Protein AF-A0A371JWG0-F1 (afdb_monomer_lite)

pLDDT: mean 76.01, std 17.45, range [32.31, 97.88]

Sequence (134 aa):
MPVPNQLTLPPDLLLQLWPAPTGPATDAIALAALAPERLDHLCQQATDQTHRAMEEARSLLDLALETLELQLSPDHQRRLLERADDELAAAQRWGTLAANARFCREQPALAQQLSGAADEARASHAGTRKRRAD

Radius of gyration: 19.95 Å; chains: 1; bounding box: 66×32×47 Å

Organism: NCBI:txid2293254

Secondary structure (DSSP, 8-state):
-PPPTTTTS-HHHHHHTSPPPS-HHHHHHHHHTS-HHHHHHHHHHHHHHHHHHHHHHHHHHHHHHHHHHTT--HHHHHHHHHHHHHHHHHHHHHHHHHHHHHHHHH-HHHHHHHHHHHHHHHHHHHHHHHTT--

Foldseek 3Di:
DDLPPLQPDDLVVVVVPVPPDPDLLVLLLNLLPHDLVSLVVLLVVLQVLLVVLQVQLVVLVVVLVVCVVVVDDPVVSVVSNVSSVVSNSSSVSSNSNSVSSVCCNVPSVVSVVSNVVVVVVVVVVVVVVVVVPD

Structure (mmCIF, N/CA/C/O backbone):
data_AF-A0A371JWG0-F1
#
_entry.id   AF-A0A371JWG0-F1
#
loop_
_atom_site.group_PDB
_atom_site.id
_atom_site.type_symbol
_atom_site.label_atom_id
_atom_site.label_alt_id
_atom_site.label_comp_id
_atom_site.label_asym_id
_atom_site.label_entity_id
_atom_site.label_seq_id
_atom_site.pdbx_PDB_ins_code
_atom_site.Cartn_x
_atom_site.Cartn_y
_atom_site.Cartn_z
_atom_site.occupancy
_atom_site.B_iso_or_equiv
_atom_site.auth_seq_id
_atom_site.auth_comp_id
_atom_site.auth_asym_id
_atom_site.auth_atom_id
_atom_site.pdbx_PDB_model_num
ATOM 1 N N . MET A 1 1 ? 28.785 -2.254 -9.603 1.00 32.31 1 MET A N 1
ATOM 2 C CA . MET A 1 1 ? 27.897 -2.149 -8.426 1.00 32.31 1 MET A CA 1
ATOM 3 C C . MET A 1 1 ? 26.979 -3.358 -8.445 1.00 32.31 1 MET A C 1
ATOM 5 O O . MET A 1 1 ? 26.302 -3.511 -9.455 1.00 32.31 1 MET A O 1
ATOM 9 N N . PRO A 1 2 ? 27.005 -4.265 -7.451 1.00 32.31 2 PRO A N 1
ATOM 10 C CA . PRO A 1 2 ? 26.087 -5.392 -7.457 1.00 32.31 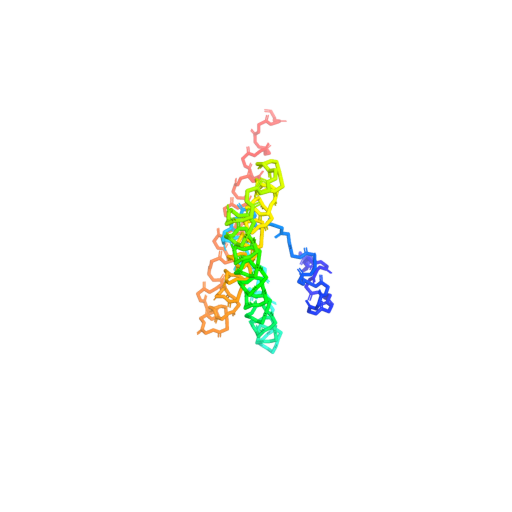2 PRO A CA 1
ATOM 11 C C . PRO A 1 2 ? 24.676 -4.846 -7.235 1.00 32.31 2 PRO A C 1
ATOM 13 O O . PRO A 1 2 ? 24.447 -4.034 -6.339 1.00 32.31 2 PRO A O 1
ATOM 16 N N . VAL A 1 3 ? 23.760 -5.264 -8.101 1.00 38.44 3 VAL A N 1
ATOM 17 C CA . VAL A 1 3 ? 22.317 -5.088 -7.945 1.00 38.44 3 VAL A CA 1
ATOM 18 C C . VAL A 1 3 ? 21.962 -5.502 -6.509 1.00 38.44 3 VAL A C 1
ATOM 20 O O . VAL A 1 3 ? 22.433 -6.564 -6.086 1.00 38.44 3 VAL A O 1
ATOM 23 N N . PRO A 1 4 ? 21.231 -4.693 -5.714 1.00 45.56 4 PRO A N 1
ATOM 24 C CA . PRO A 1 4 ? 20.901 -5.080 -4.349 1.00 45.56 4 PRO A CA 1
ATOM 25 C C . PRO A 1 4 ? 20.271 -6.471 -4.381 1.00 45.56 4 PRO A C 1
ATOM 27 O O . PRO A 1 4 ? 19.340 -6.718 -5.146 1.00 45.56 4 PRO A O 1
ATOM 30 N N . ASN A 1 5 ? 20.801 -7.376 -3.553 1.00 48.41 5 ASN A N 1
ATOM 31 C CA . ASN A 1 5 ? 20.481 -8.812 -3.499 1.00 48.41 5 ASN A CA 1
ATOM 32 C C . ASN A 1 5 ? 18.989 -9.110 -3.210 1.00 48.41 5 ASN A C 1
ATOM 34 O O . ASN A 1 5 ? 18.584 -10.257 -3.090 1.00 48.41 5 ASN A O 1
ATOM 38 N N . GLN A 1 6 ? 18.176 -8.061 -3.061 1.00 50.84 6 GLN A N 1
ATOM 39 C CA . GLN A 1 6 ? 16.724 -8.092 -2.955 1.00 50.84 6 GLN A CA 1
ATOM 40 C C . GLN A 1 6 ? 16.053 -8.266 -4.325 1.00 50.84 6 GLN A C 1
ATOM 42 O O . GLN A 1 6 ? 15.029 -8.930 -4.423 1.00 50.84 6 GLN A O 1
ATOM 47 N N . LEU A 1 7 ? 16.649 -7.755 -5.409 1.00 53.56 7 LEU A N 1
ATOM 48 C CA . LEU A 1 7 ? 16.080 -7.842 -6.759 1.00 53.56 7 LEU A CA 1
ATOM 49 C C . LEU A 1 7 ? 16.165 -9.256 -7.355 1.00 53.56 7 LEU A C 1
ATOM 51 O O . LEU A 1 7 ? 15.571 -9.512 -8.394 1.00 53.56 7 LEU A O 1
ATOM 55 N N . THR A 1 8 ? 16.837 -10.204 -6.705 1.00 55.72 8 THR A N 1
ATOM 56 C CA . THR A 1 8 ? 16.840 -11.635 -7.061 1.00 55.72 8 THR A CA 1
ATOM 57 C C . THR A 1 8 ? 15.827 -12.458 -6.264 1.00 55.72 8 THR A C 1
ATOM 59 O O . THR A 1 8 ? 15.644 -13.637 -6.558 1.00 55.72 8 THR A O 1
ATOM 62 N N . LEU A 1 9 ? 15.146 -11.863 -5.280 1.00 61.84 9 LEU A N 1
ATOM 63 C CA . LEU A 1 9 ? 14.186 -12.581 -4.448 1.00 61.84 9 LEU A CA 1
ATOM 64 C C . LEU A 1 9 ? 12.871 -12.854 -5.199 1.00 61.84 9 LEU A C 1
ATOM 66 O O . LEU A 1 9 ? 12.481 -12.073 -6.077 1.00 61.84 9 LEU A O 1
ATOM 70 N N . PRO A 1 10 ? 12.158 -13.936 -4.838 1.00 60.84 10 PRO A N 1
ATOM 71 C CA . PRO A 1 10 ? 10.792 -14.163 -5.290 1.00 60.84 10 PRO A CA 1
ATOM 72 C C . PRO A 1 10 ? 9.917 -12.925 -5.034 1.00 60.84 10 PRO A C 1
ATOM 74 O O . PRO A 1 10 ? 10.121 -12.260 -4.015 1.00 60.84 10 PRO A O 1
ATOM 77 N N . PRO A 1 11 ? 8.945 -12.614 -5.910 1.00 61.03 11 PRO A N 1
ATOM 78 C CA . PRO A 1 11 ? 8.065 -11.451 -5.756 1.00 61.03 11 PRO A CA 1
ATOM 79 C C . PRO A 1 11 ? 7.416 -11.373 -4.367 1.00 61.03 11 PRO A C 1
ATOM 81 O O . PRO A 1 11 ? 7.405 -10.312 -3.757 1.00 61.03 11 PRO A O 1
ATOM 84 N N . ASP A 1 12 ? 7.000 -12.516 -3.820 1.00 58.25 12 ASP A N 1
ATOM 85 C CA . ASP A 1 12 ? 6.378 -12.615 -2.494 1.00 58.25 12 ASP A CA 1
ATOM 86 C C . ASP A 1 12 ? 7.321 -12.195 -1.356 1.00 58.25 12 ASP A C 1
ATOM 88 O O . ASP A 1 12 ? 6.920 -11.529 -0.403 1.00 58.25 12 ASP A O 1
ATOM 92 N N . LEU A 1 13 ? 8.604 -12.552 -1.468 1.00 59.16 13 LEU A N 1
ATOM 93 C CA . LEU A 1 13 ? 9.646 -12.175 -0.511 1.00 59.16 13 LEU A CA 1
ATOM 94 C C . LEU A 1 13 ? 10.072 -10.719 -0.692 1.00 59.16 13 LEU A C 1
ATOM 96 O O . LEU A 1 13 ? 10.354 -10.045 0.294 1.00 59.16 13 LEU A O 1
ATOM 100 N N . LEU A 1 14 ? 10.077 -10.221 -1.930 1.00 64.19 14 LEU A N 1
ATOM 101 C CA . LEU A 1 14 ? 10.252 -8.799 -2.219 1.00 64.19 14 LEU A CA 1
ATOM 102 C C . LEU A 1 14 ? 9.143 -7.962 -1.592 1.00 64.19 14 LEU A C 1
ATOM 104 O O . LEU A 1 14 ? 9.450 -6.904 -1.069 1.00 64.19 14 LEU A O 1
ATOM 108 N N . LEU A 1 15 ? 7.896 -8.439 -1.599 1.00 62.38 15 LEU A N 1
ATOM 109 C CA . LEU A 1 15 ? 6.761 -7.771 -0.959 1.00 62.38 15 LEU A CA 1
ATOM 110 C C . LEU A 1 15 ? 6.880 -7.784 0.571 1.00 62.38 15 LEU A C 1
ATOM 112 O O . LEU A 1 15 ? 6.664 -6.758 1.205 1.00 62.38 15 LEU A O 1
ATOM 116 N N . GLN A 1 16 ? 7.261 -8.915 1.174 1.00 60.62 16 GLN A N 1
ATOM 117 C CA . GLN A 1 16 ? 7.440 -9.013 2.632 1.00 60.62 16 GLN A CA 1
ATOM 118 C C . GLN A 1 16 ? 8.623 -8.194 3.155 1.00 60.62 16 GLN A C 1
ATOM 120 O O . GLN A 1 16 ? 8.591 -7.700 4.280 1.00 60.62 16 GLN A O 1
ATOM 125 N N . LEU A 1 17 ? 9.679 -8.085 2.352 1.00 59.81 17 LEU A N 1
ATOM 126 C CA . LEU A 1 17 ? 10.899 -7.358 2.692 1.00 59.81 17 LEU A CA 1
ATOM 127 C C . LEU A 1 17 ? 10.920 -5.954 2.101 1.00 59.81 17 LEU A C 1
ATOM 129 O O . LEU A 1 17 ? 11.916 -5.251 2.295 1.00 59.81 17 LEU A O 1
ATOM 133 N N . TRP A 1 18 ? 9.858 -5.551 1.391 1.00 62.50 18 TRP A N 1
ATOM 134 C CA . TRP A 1 18 ? 9.756 -4.205 0.862 1.00 62.50 18 TRP A CA 1
ATOM 135 C C . TRP A 1 18 ? 9.765 -3.269 2.066 1.00 62.50 18 TRP A C 1
ATOM 137 O O . TRP A 1 18 ? 8.859 -3.345 2.904 1.00 62.50 18 TRP A O 1
ATOM 147 N N . PRO A 1 19 ? 10.822 -2.457 2.236 1.00 54.06 19 PRO A N 1
ATOM 148 C CA . PRO A 1 19 ? 10.949 -1.643 3.426 1.00 54.06 19 PRO A CA 1
ATOM 149 C C . PRO A 1 19 ? 9.718 -0.746 3.532 1.00 54.06 19 PRO A C 1
ATOM 151 O O . PRO A 1 19 ? 9.226 -0.247 2.519 1.00 54.06 19 PRO A O 1
ATOM 154 N N . ALA A 1 20 ? 9.231 -0.530 4.758 1.00 50.69 20 ALA A N 1
ATOM 155 C CA . ALA A 1 20 ? 8.257 0.523 5.007 1.00 50.69 20 ALA A CA 1
ATOM 156 C C . ALA A 1 20 ? 8.805 1.804 4.351 1.00 50.69 20 ALA A C 1
ATOM 158 O O . ALA A 1 20 ? 9.923 2.216 4.691 1.00 50.69 20 ALA A O 1
ATOM 159 N N . PRO A 1 21 ? 8.109 2.366 3.349 1.00 50.28 21 PRO A N 1
ATOM 160 C CA . PRO A 1 21 ? 8.709 3.343 2.466 1.00 50.28 21 PRO A CA 1
ATOM 161 C C . PRO A 1 21 ? 9.104 4.563 3.287 1.00 50.28 21 PRO A C 1
ATOM 163 O O . PRO A 1 21 ? 8.262 5.249 3.860 1.00 50.28 21 PRO A O 1
ATOM 166 N N . THR A 1 22 ? 10.403 4.856 3.332 1.00 49.00 22 THR A N 1
ATOM 167 C CA . THR A 1 22 ? 10.907 6.131 3.862 1.00 49.00 22 THR A CA 1
ATOM 168 C C . THR A 1 22 ? 10.572 7.300 2.924 1.00 49.00 22 THR A C 1
ATOM 170 O O . THR A 1 22 ? 10.808 8.453 3.273 1.00 49.00 22 THR A O 1
ATOM 173 N N . GLY A 1 23 ? 9.982 7.011 1.754 1.00 51.12 23 GLY A N 1
ATOM 174 C CA . GLY A 1 23 ? 9.351 7.962 0.844 1.00 51.12 23 GLY A CA 1
ATOM 175 C C . GLY A 1 23 ? 9.036 7.345 -0.533 1.00 51.12 23 GLY A C 1
ATOM 176 O O . GLY A 1 23 ? 9.695 6.384 -0.933 1.00 51.12 23 GLY A O 1
ATOM 177 N N . PRO A 1 24 ? 8.082 7.915 -1.296 1.00 53.62 24 PRO A N 1
ATOM 178 C CA . PRO A 1 24 ? 7.612 7.374 -2.582 1.00 53.62 24 PRO A CA 1
ATOM 179 C C . PRO A 1 24 ? 8.690 7.328 -3.680 1.00 53.62 24 PRO A C 1
ATOM 181 O O . PRO A 1 24 ? 8.608 6.516 -4.597 1.00 53.62 24 PRO A O 1
ATOM 184 N N . ALA A 1 25 ? 9.727 8.168 -3.581 1.00 54.12 25 ALA A N 1
ATOM 185 C CA . ALA A 1 25 ? 10.825 8.214 -4.547 1.00 54.12 25 ALA A CA 1
ATOM 186 C C . ALA A 1 25 ? 11.795 7.023 -4.426 1.00 54.12 25 ALA A C 1
ATOM 188 O O . ALA A 1 25 ? 12.424 6.643 -5.409 1.00 54.12 25 ALA A O 1
ATOM 189 N N . THR A 1 26 ? 11.923 6.424 -3.238 1.00 58.44 26 THR A N 1
ATOM 190 C CA . THR A 1 26 ? 12.856 5.311 -3.000 1.00 58.44 26 THR A CA 1
ATOM 191 C C . THR A 1 26 ? 12.365 4.021 -3.658 1.00 58.44 26 THR A C 1
ATOM 193 O O . THR A 1 26 ? 13.174 3.239 -4.158 1.00 58.44 26 THR A O 1
ATOM 196 N N . ASP A 1 27 ? 11.045 3.843 -3.730 1.00 64.50 27 ASP A N 1
ATOM 197 C CA . ASP A 1 27 ? 10.411 2.649 -4.289 1.00 64.50 27 ASP A CA 1
ATOM 198 C C . ASP A 1 27 ? 10.504 2.603 -5.816 1.00 64.50 27 ASP A C 1
ATOM 200 O O . ASP A 1 27 ? 10.847 1.570 -6.389 1.00 64.50 27 ASP A O 1
ATOM 204 N N . ALA A 1 28 ? 10.265 3.736 -6.483 1.00 65.25 28 ALA A N 1
ATOM 205 C CA . ALA A 1 28 ? 10.304 3.825 -7.943 1.00 65.25 28 ALA A CA 1
ATOM 206 C C . ALA A 1 28 ? 11.684 3.456 -8.523 1.00 65.25 28 ALA A C 1
ATOM 208 O O . ALA A 1 28 ? 11.769 2.856 -9.591 1.00 65.25 28 ALA A O 1
ATOM 209 N N . ILE A 1 29 ? 12.765 3.759 -7.798 1.00 67.81 29 ILE A N 1
ATOM 210 C CA . ILE A 1 29 ? 14.146 3.454 -8.204 1.00 67.81 29 ILE A CA 1
ATOM 211 C C . ILE A 1 29 ? 14.403 1.942 -8.183 1.00 67.81 29 ILE A C 1
ATOM 213 O O . ILE A 1 29 ? 14.951 1.389 -9.134 1.00 67.81 29 ILE A O 1
ATOM 217 N N . ALA A 1 30 ? 13.993 1.258 -7.111 1.00 73.81 30 ALA A N 1
ATOM 218 C CA . ALA A 1 30 ? 14.156 -0.190 -6.996 1.00 73.81 30 ALA A CA 1
ATOM 219 C C . ALA A 1 30 ? 13.275 -0.939 -8.010 1.00 73.81 30 ALA A C 1
ATOM 221 O O . ALA A 1 30 ? 13.713 -1.927 -8.599 1.00 73.81 30 ALA A O 1
ATOM 222 N N . LEU A 1 31 ? 12.062 -0.439 -8.253 1.00 78.88 31 LEU A N 1
ATOM 223 C CA . LEU A 1 31 ? 11.140 -0.996 -9.240 1.00 78.88 31 LEU A CA 1
ATOM 224 C C . LEU A 1 31 ? 11.634 -0.804 -10.681 1.00 78.88 31 LEU A C 1
ATOM 226 O O . LEU A 1 31 ? 11.525 -1.729 -11.479 1.00 78.88 31 LEU A O 1
ATOM 230 N N . ALA A 1 32 ? 12.248 0.335 -11.018 1.00 79.25 32 ALA A N 1
ATOM 231 C CA . ALA A 1 32 ? 12.766 0.600 -12.366 1.00 79.25 32 ALA A CA 1
ATOM 232 C C . ALA A 1 32 ? 13.828 -0.415 -12.840 1.00 79.25 32 ALA A C 1
ATOM 234 O O . ALA A 1 32 ? 14.056 -0.552 -14.041 1.00 79.25 32 ALA A O 1
ATOM 235 N N . ALA A 1 33 ? 14.474 -1.125 -11.911 1.00 79.62 33 ALA A N 1
ATOM 236 C CA . ALA A 1 33 ? 15.461 -2.162 -12.203 1.00 79.62 33 ALA A CA 1
ATOM 237 C C . ALA A 1 33 ? 14.848 -3.557 -12.458 1.00 79.62 33 ALA A C 1
ATOM 239 O O . ALA A 1 33 ? 15.578 -4.490 -12.800 1.00 79.62 33 ALA A O 1
ATOM 240 N N . LEU A 1 34 ? 13.538 -3.732 -12.260 1.00 79.81 34 LEU A N 1
ATOM 241 C CA . LEU A 1 34 ? 12.853 -5.011 -12.445 1.00 79.81 34 LEU A CA 1
ATOM 242 C C . LEU A 1 34 ? 12.433 -5.236 -13.902 1.00 79.81 34 LEU A C 1
ATOM 244 O O . LEU A 1 34 ? 12.123 -4.305 -14.641 1.00 79.81 34 LEU A O 1
ATOM 248 N N . ALA A 1 35 ? 12.382 -6.511 -14.293 1.00 83.19 35 ALA A N 1
ATOM 249 C CA . ALA A 1 35 ? 11.817 -6.920 -15.574 1.00 83.19 35 ALA A CA 1
ATOM 250 C C . ALA A 1 35 ? 10.296 -6.645 -15.625 1.00 83.19 35 ALA A C 1
ATOM 252 O O . ALA A 1 35 ? 9.637 -6.744 -14.581 1.00 83.19 35 ALA A O 1
ATOM 253 N N . PRO A 1 36 ? 9.721 -6.357 -16.810 1.00 83.81 36 PRO A N 1
ATOM 254 C CA . PRO A 1 36 ? 8.301 -6.027 -16.964 1.00 83.81 36 PRO A CA 1
ATOM 255 C C . PRO A 1 36 ? 7.347 -7.060 -16.356 1.00 83.81 36 PRO A C 1
ATOM 257 O O . PRO A 1 36 ? 6.406 -6.689 -15.663 1.00 83.81 36 PRO A O 1
ATOM 260 N N . GLU A 1 37 ? 7.629 -8.353 -16.512 1.00 86.81 37 GLU A N 1
ATOM 261 C CA . GLU A 1 37 ? 6.774 -9.436 -16.007 1.00 86.81 37 GLU A CA 1
ATOM 262 C C . GLU A 1 37 ? 6.721 -9.445 -14.474 1.00 86.81 37 GLU A C 1
ATOM 264 O O . GLU A 1 37 ? 5.705 -9.774 -13.860 1.00 86.81 37 GLU A O 1
ATOM 269 N N . ARG A 1 38 ? 7.827 -9.051 -13.833 1.00 84.38 38 ARG A N 1
ATOM 270 C CA . ARG A 1 38 ? 7.901 -8.932 -12.374 1.00 84.38 38 ARG A CA 1
ATOM 271 C C . ARG A 1 38 ? 7.195 -7.679 -11.884 1.00 84.38 38 ARG A C 1
ATOM 273 O O . ARG A 1 38 ? 6.588 -7.730 -10.819 1.00 84.38 38 ARG A O 1
ATOM 280 N N . LEU A 1 39 ? 7.253 -6.590 -12.650 1.00 86.69 39 LEU A N 1
ATOM 281 C CA . LEU A 1 39 ? 6.479 -5.380 -12.373 1.00 86.69 39 LEU A CA 1
ATOM 282 C C . LEU A 1 39 ? 4.976 -5.643 -12.475 1.00 86.69 39 LEU A C 1
ATOM 284 O O . LEU A 1 39 ? 4.239 -5.203 -11.599 1.00 86.69 39 LEU A O 1
ATOM 288 N N . ASP A 1 40 ? 4.534 -6.404 -13.478 1.00 89.00 40 ASP A N 1
ATOM 289 C CA . ASP A 1 40 ? 3.132 -6.809 -13.626 1.00 89.00 40 ASP A CA 1
ATOM 290 C C . ASP A 1 40 ? 2.662 -7.659 -12.441 1.00 89.00 40 ASP A C 1
ATOM 292 O O . ASP A 1 40 ? 1.647 -7.348 -11.817 1.00 89.00 40 ASP A O 1
ATOM 296 N N . HIS A 1 41 ? 3.428 -8.693 -12.080 1.00 86.06 41 HIS A N 1
ATOM 297 C CA . HIS A 1 41 ? 3.102 -9.548 -10.939 1.00 86.06 41 HIS A CA 1
ATOM 298 C C . HIS A 1 41 ? 3.030 -8.753 -9.630 1.00 86.06 41 HIS A C 1
ATOM 300 O O . HIS A 1 41 ? 2.086 -8.897 -8.856 1.00 86.06 41 HIS A O 1
ATOM 306 N N . LEU A 1 42 ? 4.011 -7.879 -9.396 1.00 86.44 42 LEU A N 1
ATOM 307 C CA . LEU A 1 42 ? 4.071 -7.043 -8.204 1.00 86.44 42 LEU A CA 1
ATOM 308 C C . LEU A 1 42 ? 2.924 -6.025 -8.176 1.00 86.44 42 LEU A C 1
ATOM 310 O O . LEU A 1 42 ? 2.322 -5.830 -7.125 1.00 86.44 42 LEU A O 1
ATOM 314 N N . CYS A 1 43 ? 2.569 -5.431 -9.319 1.00 89.81 43 CYS A N 1
ATOM 315 C CA . CYS A 1 43 ? 1.416 -4.541 -9.442 1.00 89.81 43 CYS A CA 1
ATOM 316 C C . CYS A 1 43 ? 0.110 -5.263 -9.090 1.00 89.81 43 CYS A C 1
ATOM 318 O O . CYS A 1 43 ? -0.691 -4.726 -8.322 1.00 89.81 43 CYS A O 1
ATOM 320 N N . GLN A 1 44 ? -0.100 -6.474 -9.615 1.00 91.12 44 GLN A N 1
ATOM 321 C CA . GLN A 1 44 ? -1.299 -7.259 -9.327 1.00 91.12 44 GLN A CA 1
ATOM 322 C C . GLN A 1 44 ? -1.378 -7.619 -7.841 1.00 91.12 44 GLN A C 1
ATOM 324 O O . GLN A 1 44 ? -2.370 -7.315 -7.186 1.00 91.12 44 GLN A O 1
ATOM 329 N N . GLN A 1 45 ? -0.309 -8.189 -7.282 1.00 89.56 45 GLN A N 1
ATOM 330 C CA . GLN A 1 45 ? -0.289 -8.585 -5.875 1.00 89.56 45 GLN A CA 1
ATOM 331 C C . GLN A 1 45 ? -0.443 -7.397 -4.927 1.00 89.56 45 GLN A C 1
ATOM 333 O O . GLN A 1 45 ? -1.180 -7.487 -3.949 1.00 89.56 45 GLN A O 1
ATOM 338 N N . ALA A 1 46 ? 0.226 -6.277 -5.205 1.00 88.06 46 ALA A N 1
ATOM 339 C CA . ALA A 1 46 ? 0.081 -5.071 -4.401 1.00 88.06 46 ALA A CA 1
ATOM 340 C C . ALA A 1 46 ? -1.359 -4.536 -4.465 1.00 88.06 46 ALA A C 1
ATOM 342 O O . ALA A 1 46 ? -1.907 -4.165 -3.434 1.00 88.06 46 ALA A O 1
ATOM 343 N N . THR A 1 47 ? -2.006 -4.586 -5.635 1.00 90.69 47 THR A N 1
ATOM 344 C CA . THR A 1 47 ? -3.423 -4.215 -5.785 1.00 90.69 47 THR A CA 1
ATOM 345 C C . THR A 1 47 ? -4.330 -5.121 -4.949 1.00 90.69 47 THR A C 1
ATOM 347 O O . THR A 1 47 ? -5.160 -4.624 -4.189 1.00 90.69 47 THR A O 1
ATOM 350 N N . ASP A 1 48 ? -4.133 -6.440 -5.010 1.00 91.88 48 ASP A N 1
ATOM 351 C CA . ASP A 1 48 ? -4.910 -7.402 -4.217 1.00 91.88 48 ASP A CA 1
ATOM 352 C C . ASP A 1 48 ? -4.733 -7.162 -2.707 1.00 91.88 48 ASP A C 1
ATOM 354 O O . ASP A 1 48 ? -5.697 -7.203 -1.940 1.00 91.88 48 ASP A O 1
ATOM 358 N N . GLN A 1 49 ? -3.507 -6.865 -2.268 1.00 89.00 49 GLN A N 1
ATOM 359 C CA . GLN A 1 49 ? -3.205 -6.560 -0.868 1.00 89.00 49 GLN A CA 1
ATOM 360 C C . GLN A 1 49 ? -3.795 -5.217 -0.424 1.00 89.00 49 GLN A C 1
ATOM 362 O O . GLN A 1 49 ? -4.260 -5.113 0.711 1.00 89.00 49 GLN A O 1
ATOM 367 N N . THR A 1 50 ? -3.841 -4.209 -1.302 1.00 90.94 50 THR A N 1
ATOM 368 C CA . THR A 1 50 ? -4.571 -2.960 -1.042 1.00 90.94 50 THR A CA 1
ATOM 369 C C . THR A 1 50 ? -6.044 -3.238 -0.787 1.00 90.94 50 THR A C 1
ATOM 371 O O . THR A 1 50 ? -6.577 -2.761 0.213 1.00 90.94 50 THR A O 1
ATOM 374 N N . HIS A 1 51 ? -6.693 -4.023 -1.651 1.00 93.62 51 HIS A N 1
ATOM 375 C CA . HIS A 1 51 ? -8.108 -4.359 -1.493 1.00 93.62 51 HIS A CA 1
ATOM 376 C C . HIS A 1 51 ? -8.375 -5.106 -0.187 1.00 93.62 51 HIS A C 1
ATOM 378 O O . HIS A 1 51 ? -9.250 -4.693 0.568 1.00 93.62 51 HIS A O 1
ATOM 384 N N . ARG A 1 52 ? -7.573 -6.127 0.134 1.00 93.94 52 ARG A N 1
ATOM 385 C CA . ARG A 1 52 ? -7.705 -6.872 1.397 1.00 93.94 52 ARG A CA 1
ATOM 386 C C . ARG A 1 52 ? -7.554 -5.978 2.624 1.00 93.94 52 ARG A C 1
ATOM 388 O O . ARG A 1 52 ? -8.363 -6.064 3.537 1.00 93.94 52 ARG A O 1
ATOM 395 N N . ALA A 1 53 ? -6.550 -5.103 2.641 1.00 91.06 53 ALA A N 1
ATOM 396 C CA . ALA A 1 53 ? -6.339 -4.188 3.759 1.00 91.06 53 ALA A CA 1
ATOM 397 C C . ALA A 1 53 ? -7.495 -3.176 3.903 1.00 91.06 53 ALA A C 1
ATOM 399 O O . ALA A 1 53 ? -7.904 -2.859 5.016 1.00 91.06 53 ALA A O 1
ATOM 400 N N . MET A 1 54 ? -8.078 -2.712 2.789 1.00 94.38 54 MET A N 1
ATOM 401 C CA . MET A 1 54 ? -9.286 -1.875 2.820 1.00 94.38 54 MET A CA 1
ATOM 402 C C . MET A 1 54 ? -10.513 -2.630 3.350 1.00 94.38 54 MET A C 1
ATOM 404 O O . MET A 1 54 ? -11.290 -2.062 4.115 1.00 94.38 54 MET A O 1
ATOM 408 N N . GLU A 1 55 ? -10.699 -3.890 2.953 1.00 97.88 55 GLU A N 1
ATOM 409 C CA . GLU A 1 55 ? -11.793 -4.742 3.437 1.00 97.88 55 GLU A CA 1
ATOM 410 C C . GLU A 1 55 ? -11.663 -5.043 4.936 1.00 97.88 55 GLU A C 1
ATOM 412 O O . GLU A 1 55 ? -12.655 -4.968 5.664 1.00 97.88 55 GLU A O 1
ATOM 417 N N . GLU A 1 56 ? -10.448 -5.312 5.413 1.00 96.19 56 GLU A N 1
ATOM 418 C CA . GLU A 1 56 ? -10.170 -5.531 6.834 1.00 96.19 56 GLU A CA 1
ATOM 419 C C . GLU A 1 56 ? -10.414 -4.252 7.647 1.00 96.19 56 GLU A C 1
ATOM 421 O O . GLU A 1 56 ? -11.151 -4.276 8.633 1.00 96.19 56 GLU A O 1
ATOM 426 N N . ALA A 1 57 ? -9.884 -3.109 7.193 1.00 96.38 57 ALA A N 1
ATOM 427 C CA . ALA A 1 57 ? -10.132 -1.814 7.824 1.00 96.38 57 ALA A CA 1
ATOM 428 C C . ALA A 1 57 ? -11.631 -1.508 7.919 1.00 96.38 57 ALA A C 1
ATOM 430 O O . ALA A 1 57 ? -12.120 -1.094 8.969 1.00 96.38 57 ALA A O 1
ATOM 431 N N . ARG A 1 58 ? -12.381 -1.754 6.838 1.00 97.44 58 ARG A N 1
ATOM 432 C CA . ARG A 1 58 ? -13.835 -1.590 6.832 1.00 97.44 58 ARG A CA 1
ATOM 433 C C . ARG A 1 58 ? -14.508 -2.504 7.856 1.00 97.44 58 ARG A C 1
ATOM 435 O O . ARG A 1 58 ? -15.340 -2.025 8.615 1.00 97.44 58 ARG A O 1
ATOM 442 N N . SER A 1 59 ? -14.129 -3.778 7.906 1.00 97.50 59 SER A N 1
ATOM 443 C CA . SER A 1 59 ? -14.706 -4.750 8.844 1.00 97.50 59 SER A CA 1
ATOM 444 C C . SER A 1 59 ? -14.462 -4.350 10.305 1.00 97.50 59 SER A C 1
ATOM 446 O O . SER A 1 59 ? -15.351 -4.477 11.145 1.00 97.50 59 SER A O 1
ATOM 448 N N . LEU A 1 60 ? -13.280 -3.806 10.609 1.00 96.25 60 LEU A N 1
ATOM 449 C CA . LEU A 1 60 ? -12.942 -3.277 11.933 1.00 96.25 60 LEU A CA 1
ATOM 450 C C . LEU A 1 60 ? -13.761 -2.033 12.298 1.00 96.25 60 LEU A C 1
ATOM 452 O O . LEU A 1 60 ? -14.177 -1.896 13.449 1.00 96.25 60 LEU A O 1
ATOM 456 N N . LEU A 1 61 ? -14.005 -1.139 11.336 1.00 95.56 61 LEU A N 1
ATOM 457 C CA . LEU A 1 61 ? -14.852 0.041 11.529 1.00 95.56 61 LEU A CA 1
ATOM 458 C C . LEU A 1 61 ? -16.324 -0.341 11.722 1.00 95.56 61 LEU A C 1
ATOM 460 O O . LEU A 1 61 ? -16.969 0.203 12.616 1.00 95.56 61 LEU A O 1
ATOM 464 N N . ASP A 1 62 ? -16.830 -1.295 10.939 1.00 95.31 62 ASP A N 1
ATOM 465 C CA . ASP A 1 62 ? -18.187 -1.828 11.082 1.00 95.31 62 ASP A CA 1
ATOM 466 C C . ASP A 1 62 ? -18.360 -2.448 12.485 1.00 95.31 62 ASP A C 1
ATOM 468 O O . ASP A 1 62 ? -19.291 -2.095 13.210 1.00 95.31 62 ASP A O 1
ATOM 472 N N . LEU A 1 63 ? -17.392 -3.251 12.945 1.00 92.94 63 LEU A N 1
ATOM 473 C CA . LEU A 1 63 ? -17.387 -3.793 14.308 1.00 92.94 63 LEU A CA 1
ATOM 474 C C . LEU A 1 63 ? -17.312 -2.689 15.37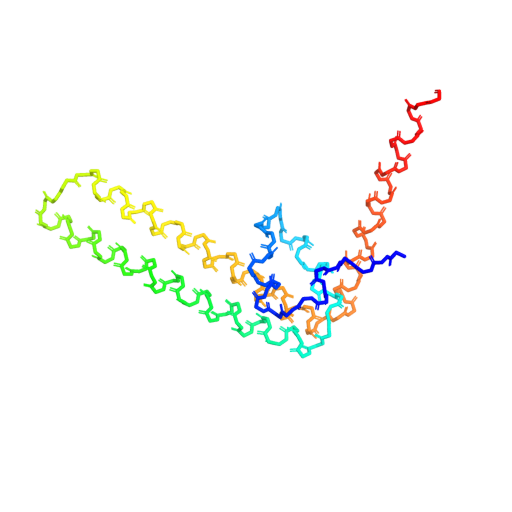7 1.00 92.94 63 LEU A C 1
ATOM 476 O O . LEU A 1 63 ? -18.005 -2.755 16.391 1.00 92.94 63 LEU A O 1
ATOM 480 N N . ALA A 1 64 ? -16.490 -1.656 15.173 1.00 91.06 64 ALA A N 1
ATOM 481 C CA . ALA A 1 64 ? -16.403 -0.533 16.103 1.00 91.06 64 ALA A CA 1
ATOM 482 C C . ALA A 1 64 ? -17.753 0.194 16.241 1.00 91.06 64 ALA A C 1
ATOM 484 O O . ALA A 1 64 ? -18.143 0.539 17.359 1.00 91.06 64 ALA A O 1
ATOM 485 N N . LEU A 1 65 ? -18.496 0.362 15.142 1.00 91.31 65 LEU A N 1
ATOM 486 C CA . LEU A 1 65 ? -19.844 0.936 15.146 1.00 91.31 65 LEU A CA 1
ATOM 487 C C . LEU A 1 65 ? -20.842 0.052 15.901 1.00 91.31 65 LEU A C 1
ATOM 489 O O . LEU A 1 65 ? -21.533 0.552 16.788 1.00 91.31 65 LEU A O 1
ATOM 493 N N . GLU A 1 66 ? -20.851 -1.258 15.650 1.00 90.12 66 GLU A N 1
ATOM 494 C CA . GLU A 1 66 ? -21.686 -2.205 16.407 1.00 90.12 66 GLU A CA 1
ATOM 495 C C . GLU A 1 66 ? -21.379 -2.143 17.914 1.00 90.12 66 GLU A C 1
ATOM 497 O O . GLU A 1 66 ? -22.274 -2.153 18.763 1.00 90.12 66 GLU A O 1
ATOM 502 N N . THR A 1 67 ? -20.101 -2.008 18.283 1.00 87.69 67 THR A N 1
ATOM 503 C CA . THR A 1 67 ? -19.703 -1.928 19.696 1.00 87.69 67 THR A CA 1
ATOM 504 C C . THR A 1 67 ? -20.110 -0.619 20.380 1.00 87.69 67 THR A C 1
ATOM 506 O O . THR A 1 67 ? -20.236 -0.593 21.610 1.00 87.69 67 THR A O 1
ATOM 509 N N . LEU A 1 68 ? -20.321 0.463 19.620 1.00 83.94 68 LEU A N 1
ATOM 510 C CA . LEU A 1 68 ? -20.870 1.726 20.129 1.00 83.94 68 LEU A CA 1
ATOM 511 C C . LEU A 1 68 ? -22.353 1.578 20.472 1.00 83.94 68 LEU A C 1
ATOM 513 O O . LEU A 1 68 ? -22.782 2.051 21.526 1.00 83.94 68 LEU A O 1
ATOM 517 N N . GLU A 1 69 ? -23.115 0.871 19.636 1.00 82.12 69 GLU A N 1
ATOM 518 C CA . GLU A 1 69 ? -24.530 0.574 19.891 1.00 82.12 69 GLU A CA 1
ATOM 519 C C . GLU A 1 69 ? -24.715 -0.277 21.157 1.00 82.12 69 GLU A C 1
ATOM 521 O O . GLU A 1 69 ? -25.661 -0.076 21.920 1.00 82.12 69 GLU A O 1
ATOM 526 N N . LEU A 1 70 ? -23.764 -1.177 21.427 1.00 82.69 70 LEU A N 1
ATOM 527 C CA . LEU A 1 70 ? -23.767 -2.075 22.586 1.00 82.69 70 LEU A CA 1
ATOM 528 C C . LEU A 1 70 ? -23.171 -1.464 23.872 1.00 82.69 70 LEU A C 1
ATOM 530 O O . LEU A 1 70 ? -23.111 -2.152 24.891 1.00 82.69 70 LEU A O 1
ATOM 534 N N . GLN A 1 71 ? -22.728 -0.199 23.848 1.00 78.62 71 GLN A N 1
ATOM 535 C CA . GLN A 1 71 ? -22.045 0.484 24.964 1.00 78.62 71 GLN A CA 1
ATOM 536 C C . GLN A 1 71 ? -20.866 -0.314 25.556 1.00 78.62 71 GLN A C 1
ATOM 538 O O . GLN A 1 71 ? -20.665 -0.364 26.773 1.00 78.62 71 GLN A O 1
ATOM 543 N N . LEU A 1 72 ? -20.076 -0.960 24.694 1.00 73.12 72 LEU A N 1
ATOM 544 C CA . LEU A 1 72 ? -18.875 -1.680 25.118 1.00 73.12 72 LEU A CA 1
ATOM 545 C C . LEU A 1 72 ? -17.774 -0.722 25.608 1.00 73.12 72 LEU A C 1
ATOM 547 O O . LEU A 1 72 ? -17.839 0.493 25.430 1.00 73.12 72 LEU A O 1
ATOM 551 N N . SER A 1 73 ? -16.748 -1.289 26.253 1.00 85.00 73 SER A N 1
ATOM 552 C CA . SER A 1 73 ? -15.647 -0.523 26.850 1.00 85.00 73 SER A CA 1
ATOM 553 C C . SER A 1 73 ? -14.986 0.434 25.839 1.00 85.00 73 SER A C 1
ATOM 555 O O . SER A 1 73 ? -14.595 -0.013 24.754 1.00 85.00 73 SER A O 1
ATOM 557 N N . PRO A 1 74 ? -14.759 1.712 26.200 1.00 86.56 74 PRO A N 1
ATOM 558 C CA . PRO A 1 74 ? -14.117 2.692 25.319 1.00 86.56 74 PRO A CA 1
ATOM 559 C C . PRO A 1 74 ? -12.685 2.291 24.930 1.00 86.56 74 PRO A C 1
ATOM 561 O O . PRO A 1 74 ? -12.219 2.612 23.838 1.00 86.56 74 PRO A O 1
ATOM 564 N N . ASP A 1 75 ? -11.991 1.529 25.780 1.00 89.88 75 ASP A N 1
ATOM 565 C CA . ASP A 1 75 ? -10.665 0.993 25.454 1.00 89.88 75 ASP A CA 1
ATOM 566 C C . ASP A 1 75 ? -10.708 -0.044 24.330 1.00 89.88 75 ASP A C 1
ATOM 568 O O . ASP A 1 75 ? -9.760 -0.154 23.553 1.00 89.88 75 ASP A O 1
ATOM 572 N N . HIS A 1 76 ? -11.791 -0.819 24.241 1.00 88.69 76 HIS A N 1
ATOM 573 C CA . HIS A 1 76 ? -11.969 -1.789 23.168 1.00 88.69 76 HIS A CA 1
ATOM 574 C C . HIS A 1 76 ? -12.214 -1.077 21.834 1.00 88.69 76 HIS A C 1
ATOM 576 O O . HIS A 1 76 ? -11.541 -1.379 20.852 1.00 88.69 76 HIS A O 1
ATOM 582 N N . GLN A 1 77 ? -13.089 -0.068 21.833 1.00 89.69 77 GLN A N 1
ATOM 583 C CA . GLN A 1 77 ? -13.363 0.775 20.665 1.00 89.69 77 GLN A CA 1
ATOM 584 C C . GLN A 1 77 ? -12.097 1.461 20.151 1.00 89.69 77 GLN A C 1
ATOM 586 O O . GLN A 1 77 ? -11.797 1.391 18.962 1.00 89.69 77 GLN A O 1
ATOM 591 N N . ARG A 1 78 ? -11.299 2.058 21.047 1.00 92.25 78 ARG A N 1
ATOM 592 C CA . ARG A 1 78 ? -10.031 2.692 20.667 1.00 92.25 78 ARG A CA 1
ATOM 593 C C . ARG A 1 78 ? -9.087 1.713 19.966 1.00 92.25 78 ARG A C 1
ATOM 595 O O . ARG A 1 78 ? -8.514 2.067 18.945 1.00 92.25 78 ARG A O 1
ATOM 602 N N . ARG A 1 79 ? -8.954 0.481 20.470 1.00 93.44 79 ARG A N 1
ATOM 603 C CA . ARG A 1 79 ? -8.093 -0.540 19.844 1.00 93.44 79 ARG A CA 1
ATOM 604 C C . ARG A 1 79 ? -8.582 -0.959 18.457 1.00 93.44 79 ARG A C 1
ATOM 606 O O . ARG A 1 79 ? -7.751 -1.217 17.594 1.00 93.44 79 ARG A O 1
ATOM 613 N N . LEU A 1 80 ? -9.898 -1.042 18.246 1.00 93.75 80 LEU A N 1
ATOM 614 C CA . LEU A 1 80 ? -10.466 -1.337 16.926 1.00 93.75 80 LEU A CA 1
ATOM 615 C C . LEU A 1 80 ? -10.150 -0.220 15.927 1.00 93.75 80 LEU A C 1
ATOM 617 O O . LEU A 1 80 ? -9.727 -0.511 14.813 1.00 93.75 80 LEU A O 1
ATOM 621 N N . LEU A 1 81 ? -10.287 1.041 16.347 1.00 94.25 81 LEU A N 1
ATOM 622 C CA . LEU A 1 81 ? -9.953 2.200 15.516 1.00 94.25 81 LEU A CA 1
ATOM 623 C C . LEU A 1 81 ? -8.456 2.263 15.194 1.00 94.25 81 LEU A C 1
ATOM 625 O O . LEU A 1 81 ? -8.097 2.392 14.031 1.00 94.25 81 LEU A O 1
ATOM 629 N N . GLU A 1 82 ? -7.585 2.086 16.193 1.00 95.81 82 GLU A N 1
ATOM 630 C CA . GLU A 1 82 ? -6.128 2.028 15.989 1.00 95.81 82 GLU A CA 1
ATOM 631 C C . GLU A 1 82 ? -5.750 0.926 14.992 1.00 95.81 82 GLU A C 1
ATOM 633 O O . GLU A 1 82 ? -4.920 1.132 14.108 1.00 95.81 82 GLU A O 1
ATOM 638 N N . ARG A 1 83 ? -6.400 -0.239 15.086 1.00 94.75 83 ARG A N 1
ATOM 639 C CA . ARG A 1 83 ? -6.162 -1.331 14.146 1.00 94.75 83 ARG A CA 1
ATOM 640 C C . ARG A 1 83 ? -6.680 -1.013 12.743 1.00 94.75 83 ARG A C 1
ATOM 642 O O . ARG A 1 83 ? -6.004 -1.341 11.774 1.00 94.75 83 ARG A O 1
ATOM 649 N N . ALA A 1 84 ? -7.849 -0.387 12.621 1.00 95.38 84 ALA A N 1
ATOM 650 C CA . ALA A 1 84 ? -8.378 0.037 11.328 1.00 95.38 84 ALA A CA 1
ATOM 651 C C . ALA A 1 84 ? -7.439 1.047 10.649 1.00 95.38 84 ALA A C 1
ATOM 653 O O . ALA A 1 84 ? -7.175 0.927 9.453 1.00 95.38 84 ALA A O 1
ATOM 654 N N . ASP A 1 85 ? -6.875 1.984 11.413 1.00 94.62 85 ASP A N 1
ATOM 655 C CA . ASP A 1 85 ? -5.880 2.940 10.921 1.00 94.62 85 ASP A CA 1
ATOM 656 C C . ASP A 1 85 ? -4.596 2.244 10.440 1.00 94.62 85 ASP A C 1
ATOM 658 O O . ASP A 1 85 ? -4.070 2.590 9.378 1.00 94.62 85 ASP A O 1
ATOM 662 N N . ASP A 1 86 ? -4.112 1.226 11.161 1.00 91.44 86 ASP A N 1
ATOM 663 C CA . ASP A 1 86 ? -2.959 0.421 10.736 1.00 91.44 86 ASP A CA 1
ATOM 664 C C . ASP A 1 86 ? -3.207 -0.274 9.385 1.00 91.44 86 ASP A C 1
ATOM 666 O O . ASP A 1 86 ? -2.328 -0.275 8.510 1.00 91.44 86 ASP A O 1
ATOM 670 N N . GLU A 1 87 ? -4.402 -0.844 9.196 1.00 92.62 87 GLU A N 1
ATOM 671 C CA . GLU A 1 87 ? -4.794 -1.503 7.945 1.00 92.62 87 GLU A CA 1
ATOM 672 C C . GLU A 1 87 ? -4.991 -0.484 6.807 1.00 92.62 87 GLU A C 1
ATOM 674 O O . GLU A 1 87 ? -4.533 -0.715 5.687 1.00 92.62 87 GLU A O 1
ATOM 679 N N . LEU A 1 88 ? -5.550 0.702 7.072 1.00 92.94 88 LEU A N 1
ATOM 680 C CA . LEU A 1 88 ? -5.622 1.787 6.081 1.00 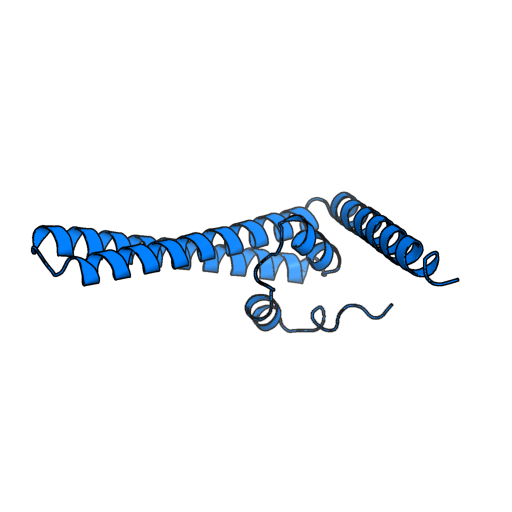92.94 88 LEU A CA 1
ATOM 681 C C . LEU A 1 88 ? -4.231 2.281 5.671 1.00 92.94 88 LEU A C 1
ATOM 683 O O . LEU A 1 88 ? -3.958 2.483 4.483 1.00 92.94 88 LEU A O 1
ATOM 687 N N . ALA A 1 89 ? -3.318 2.422 6.632 1.00 88.12 89 ALA A N 1
ATOM 688 C CA . ALA A 1 89 ? -1.932 2.756 6.347 1.00 88.12 89 ALA A CA 1
ATOM 689 C C . ALA A 1 89 ? -1.263 1.652 5.509 1.00 88.12 89 ALA A C 1
ATOM 691 O O . ALA A 1 89 ? -0.477 1.952 4.6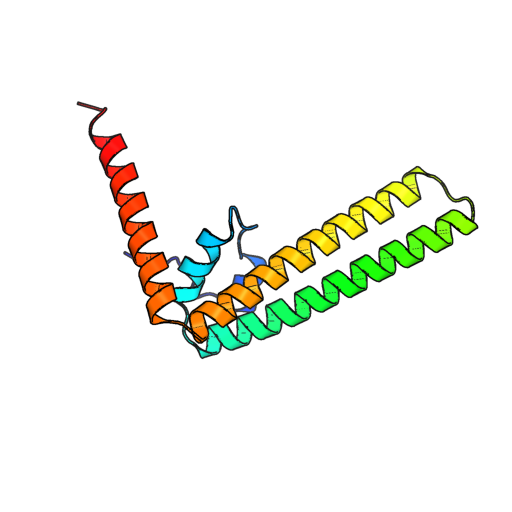07 1.00 88.12 89 ALA A O 1
ATOM 692 N N . ALA A 1 90 ? -1.576 0.376 5.763 1.00 85.25 90 ALA A N 1
ATOM 693 C CA . ALA A 1 90 ? -1.125 -0.735 4.928 1.00 85.25 90 ALA A CA 1
ATOM 694 C C . ALA A 1 90 ? -1.687 -0.647 3.506 1.00 85.25 90 ALA A C 1
ATOM 696 O O . ALA A 1 90 ? -0.913 -0.729 2.549 1.00 85.25 90 ALA A O 1
ATOM 697 N N . ALA A 1 91 ? -2.988 -0.395 3.355 1.00 87.38 91 ALA A N 1
ATOM 698 C CA . ALA A 1 91 ? -3.635 -0.218 2.061 1.00 87.38 91 ALA A CA 1
ATOM 699 C C . ALA A 1 91 ? -2.975 0.902 1.244 1.00 87.38 91 ALA A C 1
ATOM 701 O O . ALA A 1 91 ? -2.680 0.712 0.062 1.00 87.38 91 ALA A O 1
ATOM 702 N N . GLN A 1 92 ? -2.672 2.039 1.878 1.00 88.44 92 GLN A N 1
ATOM 703 C CA . GLN A 1 92 ? -1.996 3.165 1.232 1.00 88.44 92 GLN A CA 1
ATOM 704 C C . GLN A 1 92 ? -0.582 2.802 0.758 1.00 88.44 92 GLN A C 1
ATOM 706 O O . GLN A 1 92 ? -0.189 3.171 -0.355 1.00 88.44 92 GLN A O 1
ATOM 711 N N . ARG A 1 93 ? 0.185 2.064 1.573 1.00 84.25 93 ARG A N 1
ATOM 712 C CA . ARG A 1 93 ? 1.525 1.588 1.192 1.00 84.25 93 ARG A CA 1
ATOM 713 C C . ARG A 1 93 ? 1.452 0.663 -0.019 1.00 84.25 93 ARG A C 1
ATOM 715 O O . ARG A 1 93 ? 2.149 0.901 -1.004 1.00 84.25 93 ARG A O 1
ATOM 722 N N . TRP A 1 94 ? 0.568 -0.331 0.019 1.00 85.19 94 TRP A N 1
ATOM 723 C CA . TRP A 1 94 ? 0.373 -1.255 -1.098 1.00 85.19 94 TRP A CA 1
ATOM 724 C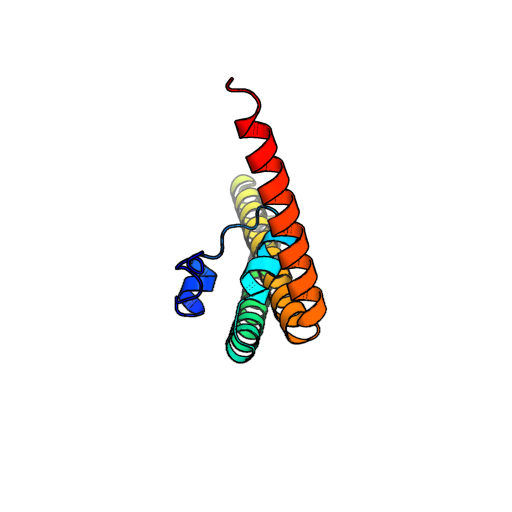 C . TRP A 1 94 ? -0.118 -0.542 -2.363 1.00 85.19 94 TRP A C 1
ATOM 726 O O . TRP A 1 94 ? 0.384 -0.809 -3.452 1.00 85.19 94 TRP A O 1
ATOM 736 N N . GLY A 1 95 ? -1.008 0.444 -2.221 1.00 87.88 95 GLY A N 1
ATOM 737 C CA . GLY A 1 95 ? -1.535 1.200 -3.357 1.00 87.88 95 GLY A CA 1
ATOM 738 C C . GLY A 1 95 ? -0.458 2.056 -4.022 1.00 87.88 95 GLY A C 1
ATOM 739 O O . GLY A 1 95 ? -0.373 2.121 -5.247 1.00 87.88 95 GLY A O 1
ATOM 740 N N . THR A 1 96 ? 0.422 2.655 -3.216 1.00 86.88 96 THR A N 1
ATOM 741 C CA . THR A 1 96 ? 1.589 3.402 -3.709 1.00 86.88 96 THR A CA 1
ATOM 742 C C . THR A 1 96 ? 2.549 2.482 -4.459 1.00 86.88 96 THR A C 1
ATOM 744 O O . THR A 1 96 ? 3.012 2.824 -5.546 1.00 86.88 96 THR A O 1
ATOM 747 N N . LEU A 1 97 ? 2.811 1.291 -3.916 1.00 84.81 97 LEU A N 1
ATOM 748 C CA . LEU A 1 97 ? 3.670 0.302 -4.558 1.00 84.81 97 LEU A CA 1
ATOM 749 C C . LEU A 1 97 ? 3.104 -0.147 -5.914 1.00 84.81 97 LEU A C 1
ATOM 751 O O . LEU A 1 97 ? 3.834 -0.156 -6.905 1.00 84.81 97 LEU A O 1
ATOM 755 N N . ALA A 1 98 ? 1.805 -0.456 -5.977 1.00 88.94 98 ALA A N 1
ATOM 756 C CA . ALA A 1 98 ? 1.123 -0.819 -7.218 1.00 88.94 98 ALA A CA 1
ATOM 757 C C . ALA A 1 98 ? 1.210 0.305 -8.264 1.00 88.94 98 ALA A C 1
ATOM 759 O O . ALA A 1 98 ? 1.556 0.060 -9.422 1.00 88.94 98 ALA A O 1
ATOM 760 N N . ALA A 1 99 ? 0.967 1.553 -7.849 1.00 89.12 99 ALA A N 1
ATOM 761 C CA . ALA A 1 99 ? 1.064 2.719 -8.724 1.00 89.12 99 ALA A CA 1
ATOM 762 C C . ALA A 1 99 ? 2.486 2.915 -9.270 1.00 89.12 99 ALA A C 1
ATOM 764 O O . ALA A 1 99 ? 2.660 3.139 -10.469 1.00 89.12 99 ALA A O 1
ATOM 765 N N . ASN A 1 100 ? 3.506 2.772 -8.421 1.00 86.94 100 ASN A N 1
ATOM 766 C CA . ASN A 1 100 ? 4.902 2.884 -8.834 1.00 86.94 100 ASN A CA 1
ATOM 767 C C . ASN A 1 100 ? 5.306 1.749 -9.785 1.00 86.94 100 ASN A C 1
ATOM 769 O O . ASN A 1 100 ? 5.974 2.003 -10.785 1.00 86.94 100 ASN A O 1
ATOM 773 N N . ALA A 1 101 ? 4.874 0.512 -9.526 1.00 87.38 101 ALA A N 1
ATOM 774 C CA . ALA A 1 101 ? 5.166 -0.628 -10.395 1.00 87.38 101 ALA A CA 1
ATOM 775 C C . ALA A 1 101 ? 4.553 -0.435 -11.788 1.00 87.38 101 ALA A C 1
ATOM 777 O O . ALA A 1 101 ? 5.226 -0.607 -12.808 1.00 87.38 101 ALA A O 1
ATOM 778 N N . ARG A 1 102 ? 3.296 0.020 -11.822 1.00 90.56 102 ARG A N 1
ATOM 779 C CA . ARG A 1 102 ? 2.598 0.393 -13.052 1.00 90.56 102 ARG A CA 1
ATOM 780 C C . ARG A 1 102 ? 3.313 1.523 -13.792 1.00 90.56 102 ARG A C 1
ATOM 782 O O . ARG A 1 102 ? 3.508 1.417 -15.000 1.00 90.56 102 ARG A O 1
ATOM 789 N N . PHE A 1 103 ? 3.738 2.566 -13.082 1.00 89.62 103 PHE A N 1
ATOM 790 C CA . PHE A 1 103 ? 4.492 3.675 -13.665 1.00 89.62 103 PHE A CA 1
ATOM 791 C C . PHE A 1 103 ? 5.810 3.204 -14.293 1.00 89.62 103 PHE A C 1
ATOM 793 O O . PHE A 1 103 ? 6.084 3.538 -15.443 1.00 89.62 103 PHE A O 1
ATOM 800 N N . CYS A 1 104 ? 6.602 2.389 -13.589 1.00 87.19 104 CYS A N 1
ATOM 801 C CA . CYS A 1 104 ? 7.865 1.856 -14.109 1.00 87.19 104 CYS A CA 1
ATOM 802 C C . CYS A 1 104 ? 7.670 1.019 -15.378 1.00 87.19 104 CYS A C 1
ATOM 804 O O . CYS A 1 104 ? 8.508 1.059 -16.278 1.00 87.19 104 CYS A O 1
ATOM 806 N N . ARG A 1 105 ? 6.552 0.295 -15.469 1.00 88.56 105 ARG A N 1
ATOM 807 C CA . ARG A 1 105 ? 6.180 -0.482 -16.653 1.00 88.56 105 ARG A CA 1
ATOM 808 C C . ARG A 1 105 ? 5.744 0.402 -17.823 1.00 88.56 105 ARG A C 1
ATOM 810 O O . ARG A 1 105 ? 6.143 0.158 -18.955 1.00 88.56 105 ARG A O 1
ATOM 817 N N . GLU A 1 106 ? 4.902 1.400 -17.565 1.00 90.69 106 GLU A N 1
ATOM 818 C CA . GLU A 1 106 ? 4.316 2.259 -18.604 1.00 90.69 106 GLU A CA 1
ATOM 819 C C . GLU A 1 106 ? 5.291 3.334 -19.104 1.00 90.69 106 GLU A C 1
ATOM 821 O O . GLU A 1 106 ? 5.205 3.757 -20.255 1.00 90.69 106 GLU A O 1
ATOM 826 N N . GLN A 1 107 ? 6.225 3.770 -18.256 1.00 89.88 107 GLN A N 1
ATOM 827 C CA . GLN A 1 107 ? 7.177 4.849 -18.531 1.00 89.88 107 GLN A CA 1
ATOM 828 C C . GLN A 1 107 ? 8.618 4.450 -18.154 1.00 89.88 107 GLN A C 1
ATOM 830 O O . GLN A 1 107 ? 9.249 5.105 -17.316 1.00 89.88 107 GLN A O 1
ATOM 835 N N . PRO A 1 108 ? 9.195 3.405 -18.779 1.00 84.44 108 PRO A N 1
ATOM 836 C CA . PRO A 1 108 ? 10.489 2.857 -18.369 1.00 84.44 108 PRO A CA 1
ATOM 837 C C . PRO A 1 108 ? 11.639 3.863 -18.515 1.00 84.44 108 PRO A C 1
ATOM 839 O O . PRO A 1 108 ? 12.502 3.948 -17.645 1.00 84.44 108 PRO A O 1
ATOM 842 N N . ALA A 1 109 ? 11.632 4.685 -19.571 1.00 84.88 109 ALA A N 1
ATOM 843 C CA . ALA A 1 109 ? 12.657 5.709 -19.782 1.00 84.88 109 ALA A CA 1
ATOM 844 C C . ALA A 1 109 ? 12.631 6.796 -18.690 1.00 84.88 109 ALA A C 1
ATOM 846 O O . ALA A 1 109 ? 13.681 7.222 -18.210 1.00 84.88 109 ALA A O 1
ATOM 847 N N . LEU A 1 110 ? 11.436 7.214 -18.260 1.00 83.88 110 LEU A N 1
ATOM 848 C CA . LEU A 1 110 ? 11.265 8.215 -17.205 1.00 83.88 110 LEU A CA 1
ATOM 849 C C . LEU A 1 110 ? 11.657 7.642 -15.835 1.00 83.88 110 LEU A C 1
ATOM 851 O O . LEU A 1 110 ? 12.332 8.303 -15.049 1.00 83.88 110 LEU A O 1
ATOM 855 N N . ALA A 1 111 ? 11.302 6.383 -15.574 1.00 81.88 111 ALA A N 1
ATOM 856 C CA . ALA A 1 111 ? 11.698 5.672 -14.362 1.00 81.88 111 ALA A CA 1
ATOM 857 C C . ALA A 1 111 ? 13.229 5.517 -14.252 1.00 81.88 111 ALA A C 1
ATOM 859 O O . ALA A 1 111 ? 13.801 5.728 -13.182 1.00 81.88 111 ALA A O 1
ATOM 860 N N . GLN A 1 112 ? 13.912 5.239 -15.368 1.00 76.88 112 GLN A N 1
ATOM 861 C CA . GLN A 1 112 ? 15.377 5.189 -15.417 1.00 76.88 112 GLN A CA 1
ATOM 862 C C . GLN A 1 112 ? 16.026 6.557 -15.171 1.00 76.88 112 GLN A C 1
ATOM 864 O O . GLN A 1 112 ? 17.039 6.632 -14.478 1.00 76.88 112 GLN A O 1
ATOM 869 N N . GLN A 1 113 ? 15.443 7.648 -15.676 1.00 79.75 113 GLN A N 1
ATOM 870 C CA . GLN A 1 113 ? 15.940 9.004 -15.406 1.00 79.75 113 GLN A CA 1
ATOM 871 C C . GLN A 1 113 ? 15.827 9.374 -13.923 1.00 79.75 113 GLN A C 1
ATOM 873 O O . GLN A 1 113 ? 16.764 9.938 -13.359 1.00 79.75 113 GLN A O 1
ATOM 878 N N . LEU A 1 114 ? 14.718 9.008 -13.274 1.00 72.12 114 LEU A N 1
ATOM 879 C CA . LEU A 1 114 ? 14.540 9.193 -11.831 1.00 72.12 114 LEU A CA 1
ATOM 880 C C . LEU A 1 114 ? 15.568 8.385 -11.023 1.00 72.12 114 LEU A C 1
ATOM 882 O O . LEU A 1 114 ? 16.086 8.881 -10.023 1.00 72.12 114 LEU A O 1
ATOM 886 N N . SER A 1 115 ? 15.919 7.180 -11.489 1.00 66.62 115 SER A N 1
ATOM 887 C CA . SER A 1 115 ? 17.005 6.378 -10.910 1.00 66.62 115 SER A CA 1
ATOM 888 C C . SER A 1 115 ? 18.372 7.046 -11.071 1.00 66.62 115 SER A C 1
ATOM 890 O O . SER A 1 115 ? 19.107 7.170 -10.093 1.00 66.62 115 SER A O 1
ATOM 892 N N . GLY A 1 116 ? 18.708 7.514 -12.277 1.00 64.06 116 GLY A N 1
ATOM 893 C CA . GLY A 1 116 ? 19.992 8.165 -12.556 1.00 64.06 116 GLY A CA 1
ATOM 894 C C . GLY A 1 116 ? 20.193 9.453 -11.752 1.00 64.06 116 GLY A C 1
ATOM 895 O O . GLY A 1 116 ? 21.236 9.636 -11.127 1.00 64.06 116 GLY A O 1
ATOM 896 N N . ALA A 1 117 ? 19.164 10.301 -11.674 1.00 62.91 117 ALA A N 1
ATOM 897 C CA . ALA A 1 117 ? 19.208 11.542 -10.898 1.00 62.91 117 ALA A CA 1
ATOM 898 C C . ALA A 1 117 ? 19.393 11.293 -9.388 1.00 62.91 117 ALA A C 1
ATOM 900 O O . ALA A 1 117 ? 20.079 12.052 -8.697 1.00 62.91 117 ALA A O 1
ATOM 901 N N . ALA A 1 118 ? 18.809 10.214 -8.857 1.00 60.69 118 ALA A N 1
ATOM 902 C CA . ALA A 1 118 ? 18.963 9.848 -7.454 1.00 60.69 118 ALA A CA 1
ATOM 903 C C . ALA A 1 118 ? 20.370 9.317 -7.128 1.00 60.69 118 ALA A C 1
ATOM 905 O O . ALA A 1 118 ? 20.908 9.622 -6.058 1.00 60.69 118 ALA A O 1
ATOM 906 N N . ASP A 1 119 ? 20.985 8.563 -8.041 1.00 59.72 119 ASP A N 1
ATOM 907 C CA . ASP A 1 119 ? 22.360 8.081 -7.887 1.00 59.72 119 ASP A CA 1
ATOM 908 C C . ASP A 1 119 ? 23.378 9.229 -7.958 1.00 59.72 119 ASP A C 1
ATOM 910 O O . ASP A 1 119 ? 24.302 9.281 -7.141 1.00 59.72 119 ASP A O 1
ATOM 914 N N . GLU A 1 120 ? 23.169 10.210 -8.838 1.00 60.75 120 GLU A N 1
ATOM 915 C CA . GLU A 1 120 ? 23.990 11.427 -8.904 1.00 60.75 120 GLU A CA 1
ATOM 916 C C . GLU A 1 120 ? 23.880 12.278 -7.627 1.00 60.75 120 GLU A C 1
ATOM 918 O O . GLU A 1 120 ? 24.894 12.747 -7.093 1.00 60.75 120 GLU A O 1
ATOM 923 N N . ALA A 1 121 ? 22.674 12.426 -7.068 1.00 59.62 121 ALA A N 1
ATOM 924 C CA . ALA A 1 121 ? 22.457 13.136 -5.805 1.00 59.62 121 ALA A CA 1
ATOM 925 C C . ALA A 1 121 ? 23.131 12.424 -4.614 1.00 59.62 121 ALA A C 1
ATOM 927 O O . ALA A 1 121 ? 23.769 13.062 -3.768 1.00 59.62 121 ALA A O 1
ATOM 928 N N . ARG A 1 122 ? 23.060 11.087 -4.561 1.00 58.78 122 ARG A N 1
ATOM 929 C CA . ARG A 1 122 ? 23.729 10.271 -3.530 1.00 58.78 122 ARG A CA 1
ATOM 930 C C . ARG A 1 122 ? 25.252 10.319 -3.656 1.00 58.78 122 ARG A C 1
ATOM 932 O O . ARG A 1 122 ? 25.937 10.468 -2.641 1.00 58.78 122 ARG A O 1
ATOM 939 N N . ALA A 1 123 ? 25.786 10.251 -4.875 1.00 59.50 123 ALA A N 1
ATOM 940 C CA . ALA A 1 123 ? 27.217 10.392 -5.141 1.00 59.50 123 ALA A CA 1
ATOM 941 C C . ALA A 1 123 ? 27.741 11.778 -4.731 1.00 59.50 123 ALA A C 1
ATOM 943 O O . ALA A 1 123 ? 28.796 11.886 -4.099 1.00 59.50 123 ALA A O 1
ATOM 944 N N . SER A 1 124 ? 26.966 12.830 -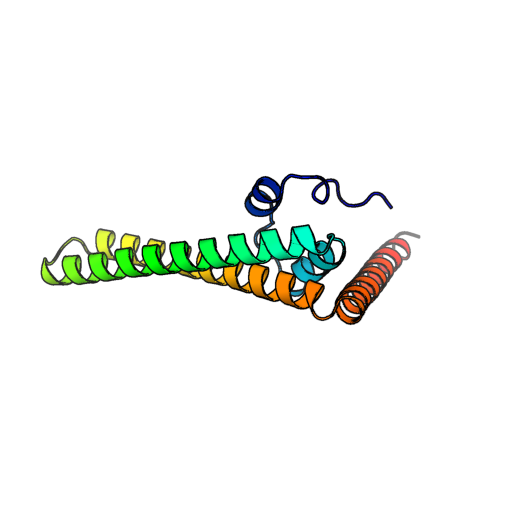4.999 1.00 59.84 124 SER A N 1
ATOM 945 C CA . SER A 1 124 ? 27.299 14.205 -4.616 1.00 59.84 124 SER A CA 1
ATOM 946 C C . SER A 1 124 ? 27.363 14.378 -3.092 1.00 59.84 124 SER A C 1
ATOM 948 O O . SER A 1 124 ? 28.303 14.986 -2.573 1.00 59.84 124 SER A O 1
ATOM 950 N N . HIS A 1 125 ? 26.440 13.762 -2.345 1.00 57.25 125 HIS A N 1
ATOM 951 C CA . HIS A 1 125 ? 26.468 13.780 -0.878 1.00 57.25 125 HIS A CA 1
ATOM 952 C C . HIS A 1 125 ? 27.584 12.919 -0.263 1.00 57.25 125 HIS A C 1
ATOM 954 O O . HIS A 1 125 ? 28.174 13.303 0.755 1.00 57.25 125 HIS A O 1
ATOM 960 N N . ALA A 1 126 ? 27.934 11.792 -0.887 1.00 53.84 126 ALA A N 1
ATOM 961 C CA . ALA A 1 126 ? 29.080 10.981 -0.475 1.00 53.84 126 ALA A CA 1
ATOM 962 C C . ALA A 1 126 ? 30.416 11.718 -0.703 1.00 53.84 126 ALA A C 1
ATOM 964 O O . ALA A 1 126 ? 31.299 11.685 0.159 1.00 53.84 126 ALA A O 1
ATOM 965 N N . GLY A 1 127 ? 30.541 12.456 -1.811 1.00 50.22 127 GLY A N 1
ATOM 966 C CA . GLY A 1 127 ? 31.708 13.287 -2.124 1.00 50.22 127 GLY A CA 1
ATOM 967 C C . GLY A 1 127 ? 31.925 14.437 -1.134 1.00 50.22 127 GLY A C 1
ATOM 968 O O . GLY A 1 127 ? 33.062 14.716 -0.751 1.00 50.22 127 GLY A O 1
ATOM 969 N N . THR A 1 128 ? 30.849 15.054 -0.633 1.00 49.78 128 THR A N 1
ATOM 970 C CA . THR A 1 128 ? 30.950 16.126 0.374 1.00 49.78 128 THR A CA 1
ATOM 971 C C . THR A 1 128 ? 31.392 15.647 1.759 1.00 49.78 128 THR A C 1
ATOM 973 O O . THR A 1 128 ? 32.002 16.422 2.492 1.00 49.78 128 THR A O 1
ATOM 976 N N . ARG A 1 129 ? 31.164 14.375 2.125 1.00 48.03 129 ARG A N 1
ATOM 977 C CA . ARG A 1 129 ? 31.677 13.817 3.394 1.00 48.03 129 ARG A CA 1
ATOM 978 C C . ARG A 1 129 ? 33.179 13.539 3.362 1.00 48.03 129 ARG A C 1
ATOM 980 O O . ARG A 1 129 ? 33.814 13.599 4.408 1.00 48.03 129 ARG A O 1
ATOM 987 N N . LYS A 1 130 ? 33.754 13.273 2.186 1.00 46.62 130 LYS A N 1
ATOM 988 C CA . LYS A 1 130 ? 35.179 12.936 2.058 1.00 46.62 130 LYS A CA 1
ATOM 989 C C . LYS A 1 130 ? 36.107 14.158 2.108 1.00 46.62 130 LYS A C 1
ATOM 991 O O . LYS A 1 130 ? 37.257 14.011 2.479 1.00 46.62 130 LYS A O 1
ATOM 996 N N . ARG A 1 131 ? 35.610 15.367 1.806 1.00 49.72 131 ARG A N 1
ATOM 997 C CA . ARG A 1 131 ? 36.399 16.621 1.838 1.00 49.72 131 ARG A CA 1
ATOM 998 C C . ARG A 1 131 ? 36.471 17.317 3.205 1.00 49.72 131 ARG A C 1
ATOM 1000 O O . ARG A 1 131 ? 36.979 18.427 3.284 1.00 49.72 131 ARG A O 1
ATOM 1007 N N . ARG A 1 132 ? 35.927 16.719 4.268 1.00 43.72 132 ARG A N 1
ATOM 1008 C CA . ARG A 1 132 ? 35.921 17.303 5.626 1.00 43.72 132 ARG A CA 1
ATOM 1009 C C . ARG A 1 132 ? 36.809 16.540 6.617 1.00 43.72 132 ARG A C 1
ATOM 1011 O O . ARG A 1 132 ? 36.651 16.721 7.819 1.00 43.72 132 ARG A O 1
ATOM 1018 N N . ALA A 1 133 ? 37.673 15.666 6.102 1.00 45.97 133 ALA A N 1
ATOM 1019 C CA . ALA A 1 133 ? 38.561 14.794 6.868 1.00 45.97 133 ALA A CA 1
ATOM 1020 C C . ALA A 1 133 ? 40.044 14.937 6.465 1.00 45.97 133 ALA A C 1
ATOM 1022 O O . ALA A 1 133 ? 40.819 14.036 6.771 1.00 45.97 133 ALA A O 1
ATOM 1023 N N . ASP A 1 134 ? 40.410 16.047 5.812 1.00 41.41 134 ASP A N 1
ATOM 1024 C CA . ASP A 1 134 ? 41.800 16.458 5.566 1.00 41.41 134 ASP A CA 1
ATOM 1025 C C . ASP A 1 134 ? 42.071 17.796 6.269 1.00 41.41 134 ASP A C 1
ATOM 1027 O O . ASP A 1 134 ? 41.196 18.693 6.166 1.00 41.41 134 ASP A O 1
#